Protein AF-A0A8H9L3K5-F1 (afdb_monomer_lite)

Structure (mmCIF, N/CA/C/O backbone):
data_AF-A0A8H9L3K5-F1
#
_entry.id   AF-A0A8H9L3K5-F1
#
loop_
_atom_site.group_PDB
_atom_site.id
_atom_site.type_symbol
_atom_site.label_atom_id
_atom_site.label_alt_id
_atom_site.label_comp_id
_atom_site.label_asym_id
_atom_site.label_entity_id
_atom_site.label_seq_id
_atom_site.pdbx_PDB_ins_code
_atom_site.Cartn_x
_atom_site.Cartn_y
_atom_site.Cartn_z
_atom_site.occupancy
_atom_site.B_iso_or_equiv
_atom_site.auth_seq_id
_atom_site.auth_comp_id
_atom_site.auth_asym_id
_atom_site.auth_atom_id
_atom_site.pdbx_PDB_model_num
ATOM 1 N N . MET A 1 1 ? -65.671 4.736 18.459 1.00 41.16 1 MET A N 1
ATOM 2 C CA . MET A 1 1 ? -65.445 3.735 17.392 1.00 41.16 1 MET A CA 1
ATOM 3 C C . MET A 1 1 ? -64.753 4.490 16.261 1.00 41.16 1 MET A C 1
ATOM 5 O O . MET A 1 1 ? -65.371 5.412 15.770 1.00 41.16 1 MET A O 1
ATOM 9 N N . GLY A 1 2 ? -63.508 4.326 15.833 1.00 47.81 2 GLY A N 1
ATOM 10 C CA . GLY A 1 2 ? -62.370 3.451 16.099 1.00 47.81 2 GLY A CA 1
ATOM 11 C C . GLY A 1 2 ? -61.335 3.731 14.983 1.00 47.81 2 GLY A C 1
ATOM 12 O O . GLY A 1 2 ? -61.718 4.261 13.939 1.00 47.81 2 GLY A O 1
ATOM 13 N N . ASN A 1 3 ? -60.084 3.302 15.192 1.00 45.16 3 ASN A N 1
ATOM 14 C CA . ASN A 1 3 ? -58.922 3.305 14.274 1.00 45.16 3 ASN A CA 1
ATOM 15 C C . ASN A 1 3 ? -58.081 4.596 14.267 1.00 45.16 3 ASN A C 1
ATOM 17 O O . ASN A 1 3 ? -58.608 5.685 14.115 1.00 45.16 3 ASN A O 1
ATOM 21 N N . GLY A 1 4 ? -56.757 4.559 14.390 1.00 40.88 4 GLY A N 1
ATOM 22 C CA . GLY A 1 4 ? -55.829 3.433 14.408 1.00 40.88 4 GLY A CA 1
ATOM 23 C C . GLY A 1 4 ? -54.418 3.986 14.213 1.00 40.88 4 GLY A C 1
ATOM 24 O O . GLY A 1 4 ? -54.157 4.727 13.272 1.00 40.88 4 GLY A O 1
ATOM 25 N N . ASP A 1 5 ? -53.555 3.664 15.165 1.00 55.91 5 ASP A N 1
ATOM 26 C CA . ASP A 1 5 ? -52.141 4.010 15.257 1.00 55.91 5 ASP A CA 1
ATOM 27 C C . ASP A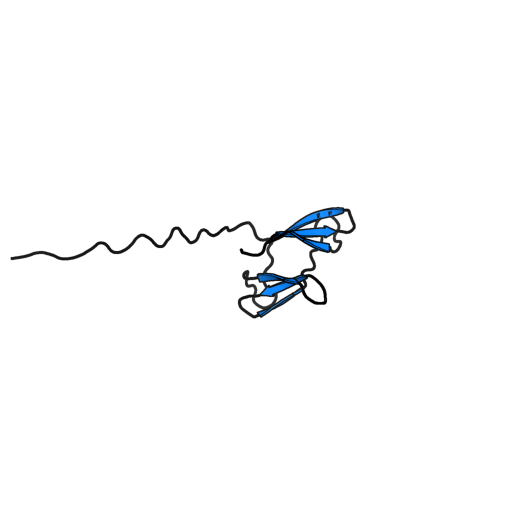 1 5 ? -51.295 3.559 14.046 1.00 55.91 5 ASP A C 1
ATOM 29 O O . ASP A 1 5 ? -51.675 2.659 13.295 1.00 55.91 5 ASP A O 1
ATOM 33 N N . ARG A 1 6 ? -50.039 4.039 14.041 1.00 56.56 6 ARG A N 1
ATOM 34 C CA . ARG A 1 6 ? -48.831 3.344 13.540 1.00 56.56 6 ARG A CA 1
ATOM 35 C C . ARG A 1 6 ? -48.454 3.477 12.051 1.00 56.56 6 ARG A C 1
ATOM 37 O O . ARG A 1 6 ? -48.941 2.743 11.203 1.00 56.56 6 ARG A O 1
ATOM 44 N N . GLN A 1 7 ? -47.386 4.253 11.803 1.00 54.59 7 GLN A N 1
ATOM 45 C CA . GLN A 1 7 ? -46.058 3.778 11.331 1.00 54.59 7 GLN A CA 1
ATOM 46 C C . GLN A 1 7 ? -45.329 4.814 10.456 1.00 54.59 7 GLN A C 1
ATOM 48 O O . GLN A 1 7 ? -45.770 5.135 9.357 1.00 54.59 7 GLN A O 1
ATOM 53 N N . ARG A 1 8 ? -44.134 5.246 10.887 1.00 45.56 8 ARG A N 1
ATOM 54 C CA . ARG A 1 8 ? -43.022 5.557 9.969 1.00 45.56 8 ARG A CA 1
ATOM 55 C C . ARG A 1 8 ? -41.684 5.413 10.690 1.00 45.56 8 ARG A C 1
ATOM 57 O O . ARG A 1 8 ? -41.057 6.385 11.094 1.00 45.56 8 ARG A O 1
ATOM 64 N N . ALA A 1 9 ? -41.289 4.161 10.881 1.00 55.56 9 ALA A N 1
ATOM 65 C CA . ALA A 1 9 ? -39.913 3.781 11.155 1.00 55.56 9 ALA A CA 1
ATOM 66 C C . ALA A 1 9 ? -39.258 3.331 9.840 1.00 55.56 9 ALA A C 1
ATOM 68 O O . ALA A 1 9 ? -39.940 2.786 8.976 1.00 55.56 9 ALA A O 1
ATOM 69 N N . SER A 1 10 ? -37.935 3.492 9.765 1.00 58.06 10 SER A N 1
ATOM 70 C CA . SER A 1 10 ? -37.031 2.943 8.744 1.00 58.06 10 SER A CA 1
ATOM 71 C C . SER A 1 10 ? -36.940 3.717 7.427 1.00 58.06 10 SER A C 1
ATOM 73 O O . SER A 1 10 ? -37.833 3.625 6.602 1.00 58.06 10 SER A O 1
ATOM 75 N N . VAL A 1 11 ? -35.847 4.475 7.245 1.00 55.47 11 VAL A N 1
ATOM 76 C CA . VAL A 1 11 ? -34.925 4.414 6.081 1.00 55.47 11 VAL A CA 1
ATOM 77 C C . VAL A 1 11 ? -33.920 5.578 6.143 1.00 55.47 11 VAL A C 1
ATOM 79 O O . VAL A 1 11 ? -34.051 6.565 5.425 1.00 55.47 11 VAL A O 1
ATOM 82 N N . ARG A 1 12 ? -32.902 5.514 7.015 1.00 55.16 12 ARG A N 1
ATOM 83 C CA . ARG A 1 12 ? -31.744 6.439 6.932 1.00 55.16 12 ARG A CA 1
ATOM 84 C C . ARG A 1 12 ? -30.369 5.808 7.177 1.00 55.16 12 ARG A C 1
ATOM 86 O O . ARG A 1 12 ? -29.392 6.537 7.204 1.00 55.16 12 ARG A O 1
ATOM 93 N N . THR A 1 13 ? -30.240 4.483 7.267 1.00 52.09 13 THR A N 1
ATOM 94 C CA . THR A 1 13 ? -28.958 3.854 7.657 1.00 52.09 13 THR A CA 1
ATOM 95 C C . THR A 1 13 ? -28.487 2.807 6.650 1.00 52.09 13 THR A C 1
ATOM 97 O O . THR A 1 13 ? -28.276 1.641 6.973 1.00 52.09 13 THR A O 1
ATOM 100 N N . SER A 1 14 ? -28.363 3.189 5.379 1.00 50.91 14 SER A N 1
ATOM 101 C CA . SER A 1 14 ? -27.772 2.302 4.357 1.00 50.91 14 SER A CA 1
ATOM 102 C C . SER A 1 14 ? -26.810 2.996 3.396 1.00 50.91 14 SER A C 1
ATOM 104 O O . SER A 1 14 ? -26.102 2.308 2.671 1.00 50.91 14 SER A O 1
ATOM 106 N N . GLN A 1 15 ? -26.720 4.330 3.417 1.00 53.84 15 GLN A N 1
ATOM 107 C CA . GLN A 1 15 ? -25.905 5.082 2.453 1.00 53.84 15 GLN A CA 1
ATOM 108 C C . GLN A 1 15 ? -24.477 5.391 2.943 1.00 53.84 15 GLN A C 1
ATOM 110 O O . GLN A 1 15 ? -23.618 5.716 2.136 1.00 53.84 15 GLN A O 1
ATOM 115 N N . GLU A 1 16 ? -24.166 5.199 4.228 1.00 53.22 16 GLU A N 1
ATOM 116 C CA . GLU A 1 16 ? -22.825 5.477 4.785 1.00 53.22 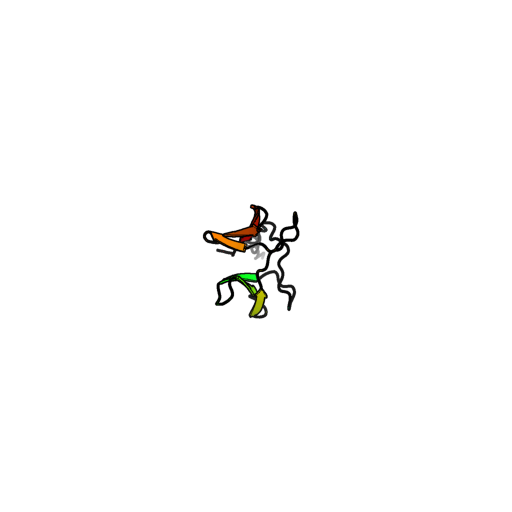16 GLU A CA 1
ATOM 117 C C . GLU A 1 16 ? -21.839 4.297 4.652 1.00 53.22 16 GLU A C 1
ATOM 119 O O . GLU A 1 16 ? -20.650 4.434 4.926 1.00 53.22 16 GLU A O 1
ATOM 124 N N . ARG A 1 17 ? -22.289 3.126 4.172 1.00 54.31 17 ARG A N 1
ATOM 125 C CA . ARG A 1 17 ? -21.434 1.937 3.959 1.00 54.31 17 ARG A CA 1
ATOM 126 C C . ARG A 1 17 ? -20.746 1.899 2.591 1.00 54.31 17 ARG A C 1
ATOM 128 O O . ARG A 1 17 ? -20.464 0.829 2.066 1.00 54.31 17 ARG A O 1
ATOM 135 N N . GLN A 1 18 ? -20.464 3.054 2.005 1.00 51.81 18 GLN A N 1
ATOM 136 C CA . GLN A 1 18 ? -19.614 3.157 0.817 1.00 51.81 18 GLN A CA 1
ATOM 137 C C . GLN A 1 18 ? -18.375 4.000 1.124 1.00 51.81 18 GLN A C 1
ATOM 139 O O . GLN A 1 18 ? -17.969 4.864 0.352 1.00 51.81 18 GLN A O 1
ATOM 144 N N . ALA A 1 19 ? -17.734 3.732 2.264 1.00 49.06 19 ALA A N 1
ATOM 145 C CA . ALA A 1 19 ? -16.372 4.178 2.509 1.00 49.06 19 ALA A CA 1
ATOM 146 C C . ALA A 1 19 ? -15.423 3.377 1.604 1.00 49.06 19 ALA A C 1
ATOM 148 O O . ALA A 1 19 ? -14.851 2.364 1.991 1.00 49.06 19 ALA A O 1
ATOM 149 N N . GLN A 1 20 ? -15.303 3.846 0.364 1.00 49.47 20 GLN A N 1
ATOM 150 C CA . GLN A 1 20 ? -14.059 3.821 -0.391 1.00 49.47 20 GLN A CA 1
ATOM 151 C C . GLN A 1 20 ? -13.384 2.442 -0.451 1.00 49.47 20 GLN A C 1
ATOM 153 O O . GLN A 1 20 ? -12.267 2.245 0.029 1.00 49.47 20 GLN A O 1
ATOM 158 N N . ALA A 1 21 ? -14.034 1.499 -1.136 1.00 44.62 21 ALA A N 1
ATOM 159 C CA . ALA A 1 21 ? -13.372 0.323 -1.693 1.00 44.62 21 ALA A CA 1
ATOM 160 C C . ALA A 1 21 ? -12.454 0.763 -2.847 1.00 44.62 21 ALA A C 1
ATOM 162 O O . ALA A 1 21 ? -12.657 0.430 -4.011 1.00 44.62 21 ALA A O 1
ATOM 163 N N . ARG A 1 22 ? -11.442 1.579 -2.533 1.00 48.16 22 ARG A N 1
ATOM 164 C CA . ARG A 1 22 ? -10.287 1.701 -3.410 1.00 48.16 22 ARG A CA 1
ATOM 165 C C . ARG A 1 22 ? -9.709 0.290 -3.481 1.00 48.16 22 ARG A C 1
ATOM 167 O O . ARG A 1 22 ? -9.582 -0.299 -2.405 1.00 48.16 22 ARG A O 1
ATOM 174 N N . PRO A 1 23 ? -9.441 -0.272 -4.672 1.00 40.03 23 PRO A N 1
ATOM 175 C CA . PRO A 1 23 ? -8.906 -1.619 -4.797 1.00 40.03 23 PRO A CA 1
ATOM 176 C C . PRO A 1 23 ? -7.622 -1.662 -3.982 1.00 40.03 23 PRO A C 1
ATOM 178 O O . PRO A 1 23 ? -6.587 -1.119 -4.372 1.00 40.03 23 PRO A O 1
ATOM 181 N N . ARG A 1 24 ? -7.735 -2.193 -2.765 1.00 52.53 24 ARG A N 1
ATOM 182 C CA . ARG A 1 24 ? -6.586 -2.413 -1.919 1.00 52.53 24 ARG A CA 1
ATOM 183 C C . ARG A 1 24 ? -5.849 -3.535 -2.632 1.00 52.53 24 ARG A C 1
ATOM 185 O O . ARG A 1 24 ? -6.492 -4.535 -2.952 1.00 52.53 24 ARG A O 1
ATOM 192 N N . PRO A 1 25 ? -4.549 -3.383 -2.927 1.00 53.53 25 PRO A N 1
ATOM 193 C CA . PRO A 1 25 ? -3.767 -4.559 -3.266 1.00 53.53 25 PRO A CA 1
ATOM 194 C C . PRO A 1 25 ? -4.046 -5.585 -2.168 1.00 53.53 25 PRO A C 1
ATOM 196 O O . PRO A 1 25 ? -4.178 -5.178 -1.012 1.00 53.53 25 PRO A O 1
ATOM 199 N N . ASP A 1 26 ? -4.237 -6.843 -2.564 1.00 60.84 26 ASP A N 1
ATOM 200 C CA . ASP A 1 26 ? -4.745 -7.979 -1.776 1.00 60.84 26 ASP A CA 1
ATOM 201 C C . ASP A 1 26 ? -3.818 -8.316 -0.585 1.00 60.84 26 ASP A C 1
ATOM 203 O O . ASP A 1 26 ? -3.164 -9.351 -0.489 1.00 60.84 26 ASP A O 1
ATOM 207 N N . VAL A 1 27 ? -3.643 -7.346 0.302 1.00 71.44 27 VAL A N 1
ATOM 208 C CA . VAL A 1 27 ? -2.716 -7.345 1.417 1.00 71.44 27 VAL A CA 1
ATOM 209 C C . VAL A 1 27 ? -3.579 -7.587 2.638 1.00 71.44 27 VAL A C 1
ATOM 211 O O . VAL A 1 27 ? -4.071 -6.668 3.291 1.00 71.44 27 VAL A O 1
ATOM 214 N N . ALA A 1 28 ? -3.799 -8.868 2.899 1.00 80.69 28 ALA A N 1
ATOM 215 C CA . ALA A 1 28 ? -4.465 -9.357 4.089 1.00 80.69 28 ALA A CA 1
ATOM 216 C C . ALA A 1 28 ? -3.441 -9.724 5.171 1.00 80.69 28 ALA A C 1
ATOM 218 O O . ALA A 1 28 ? -2.262 -9.987 4.910 1.00 80.69 28 ALA A O 1
ATOM 219 N N . CYS A 1 29 ? -3.890 -9.765 6.422 1.00 84.12 29 CYS A N 1
ATOM 220 C CA . CYS A 1 29 ? -3.079 -10.273 7.514 1.00 84.12 29 CYS A CA 1
ATOM 221 C C . CYS A 1 29 ? -2.749 -11.751 7.279 1.00 84.12 29 CYS A C 1
ATOM 223 O O . CYS A 1 29 ? -3.645 -12.583 7.194 1.00 84.12 29 CYS A O 1
ATOM 225 N N . ARG A 1 30 ? -1.465 -12.116 7.301 1.00 82.12 30 ARG A N 1
ATOM 226 C CA . ARG A 1 30 ? -1.051 -13.520 7.142 1.00 82.12 30 ARG A CA 1
ATOM 227 C C . ARG A 1 30 ? -1.533 -14.461 8.256 1.00 82.12 30 ARG A C 1
ATOM 229 O O . ARG A 1 30 ? -1.468 -15.669 8.091 1.00 82.12 30 ARG A O 1
ATOM 236 N N . ALA A 1 31 ? -1.909 -13.915 9.415 1.00 85.00 31 ALA A N 1
ATOM 237 C CA . ALA A 1 31 ? -2.282 -14.700 10.591 1.00 85.00 31 ALA A CA 1
ATOM 238 C C . ALA A 1 31 ? -3.783 -15.011 10.647 1.00 85.00 31 ALA A C 1
ATOM 240 O O . ALA A 1 31 ? -4.161 -16.088 11.087 1.00 85.00 31 ALA A O 1
ATOM 241 N N . CYS A 1 32 ? -4.632 -14.072 10.220 1.00 87.88 32 CYS A N 1
ATOM 242 C CA . CYS A 1 32 ? -6.091 -14.197 10.324 1.00 87.88 32 CYS A CA 1
ATOM 243 C C . CYS A 1 32 ? -6.845 -13.851 9.031 1.00 87.88 32 CYS A C 1
ATOM 245 O O . CYS A 1 32 ? -8.067 -13.766 9.056 1.00 87.88 32 CYS A O 1
ATOM 247 N N . ALA A 1 33 ? -6.136 -13.592 7.929 1.00 84.88 33 ALA A N 1
ATOM 248 C CA . ALA A 1 33 ? -6.684 -13.159 6.640 1.00 84.88 33 ALA A CA 1
ATOM 249 C C . ALA A 1 33 ? -7.522 -11.863 6.677 1.00 84.88 33 ALA A C 1
ATOM 251 O O . ALA A 1 33 ? -8.190 -11.533 5.702 1.00 84.88 33 ALA A O 1
ATOM 252 N N . SER A 1 34 ? -7.469 -11.087 7.765 1.00 85.44 34 SER A N 1
ATOM 253 C CA . SER A 1 34 ? -8.203 -9.823 7.839 1.00 85.44 34 SER A CA 1
ATOM 254 C C . SER A 1 34 ? -7.623 -8.751 6.912 1.00 85.44 34 SER A C 1
ATOM 256 O O . SER A 1 34 ? -6.405 -8.579 6.826 1.00 85.44 34 SER A O 1
ATOM 258 N N . ALA A 1 35 ? -8.510 -7.972 6.291 1.00 83.50 35 ALA A N 1
ATOM 259 C CA . ALA A 1 35 ? -8.180 -6.791 5.499 1.00 83.50 35 ALA A CA 1
ATOM 260 C C . ALA A 1 35 ? -7.985 -5.511 6.341 1.00 83.50 35 ALA A C 1
ATOM 262 O O . ALA A 1 35 ? -7.569 -4.481 5.795 1.00 83.50 35 ALA A O 1
ATOM 263 N N . ASN A 1 36 ? -8.259 -5.535 7.656 1.00 87.38 36 ASN A N 1
ATOM 264 C CA . ASN A 1 36 ? -7.949 -4.407 8.543 1.00 87.38 36 ASN A CA 1
ATOM 265 C C . ASN A 1 36 ? -6.465 -4.429 8.896 1.00 87.38 36 ASN A C 1
ATOM 267 O O . ASN A 1 36 ? -6.059 -4.785 10.004 1.00 87.38 36 ASN A O 1
ATOM 271 N N . VAL A 1 37 ? -5.638 -4.062 7.930 1.00 87.56 37 VAL A N 1
ATOM 272 C CA . V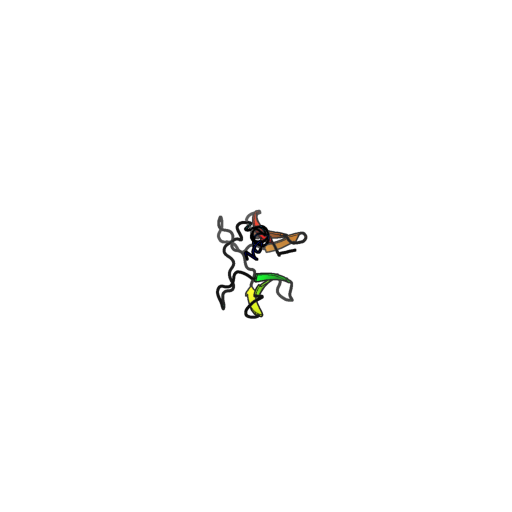AL A 1 37 ? -4.210 -3.859 8.138 1.00 87.56 37 VAL A CA 1
ATOM 273 C C . VAL A 1 37 ? -3.849 -2.398 7.905 1.00 87.56 37 VAL A C 1
ATOM 275 O O . VAL A 1 37 ? -4.472 -1.704 7.104 1.00 87.56 37 VAL A O 1
ATOM 278 N N . THR A 1 38 ? -2.848 -1.907 8.622 1.00 88.81 38 THR A N 1
ATOM 279 C CA . THR A 1 38 ? -2.284 -0.568 8.427 1.00 88.81 38 THR A CA 1
ATOM 280 C C . THR A 1 38 ? -0.774 -0.662 8.321 1.00 88.81 38 THR A C 1
ATOM 282 O O . THR A 1 38 ? -0.133 -1.422 9.045 1.00 88.81 38 THR A O 1
ATOM 285 N N . VAL A 1 39 ? -0.178 0.100 7.407 1.00 88.94 39 VAL A N 1
ATOM 286 C CA . VAL A 1 39 ? 1.278 0.193 7.312 1.00 88.94 39 VAL A CA 1
ATOM 287 C C . VAL A 1 39 ? 1.781 1.137 8.398 1.00 88.94 39 VAL A C 1
ATOM 289 O O . VAL A 1 39 ? 1.431 2.316 8.437 1.00 88.94 39 VAL A O 1
ATOM 292 N N . GLN A 1 40 ? 2.630 0.621 9.274 1.00 89.19 40 GLN A N 1
ATOM 293 C CA . GLN A 1 40 ? 3.306 1.350 10.337 1.00 89.19 40 GLN A CA 1
ATOM 294 C C . GLN A 1 40 ? 4.822 1.291 10.144 1.00 89.19 40 GLN A C 1
ATOM 296 O O . GLN A 1 40 ? 5.339 0.422 9.446 1.00 89.19 40 GLN A O 1
ATOM 301 N N . PHE A 1 41 ? 5.544 2.236 10.742 1.00 87.50 41 PHE A N 1
ATOM 302 C CA . PHE A 1 41 ? 7.005 2.278 10.721 1.00 87.50 41 PHE A CA 1
ATOM 303 C C . PHE A 1 41 ? 7.560 1.796 12.064 1.00 87.50 41 PHE A C 1
ATOM 305 O O . PHE A 1 41 ? 7.046 2.166 13.118 1.00 87.50 41 PHE A O 1
ATOM 312 N N . GLY A 1 42 ? 8.599 0.965 12.031 1.00 85.62 42 GLY A N 1
ATOM 313 C CA . GLY A 1 42 ? 9.310 0.497 13.219 1.00 85.62 42 GLY A CA 1
ATOM 314 C C . GLY A 1 42 ? 10.814 0.393 12.976 1.00 85.62 42 GLY A C 1
ATOM 315 O O . GLY A 1 42 ? 11.320 0.784 11.927 1.00 85.62 42 GLY A O 1
ATOM 316 N N . LYS A 1 43 ? 11.535 -0.191 13.940 1.00 84.12 43 LYS A N 1
ATOM 317 C CA . LYS A 1 43 ? 13.008 -0.305 13.937 1.00 84.12 43 LYS A CA 1
ATOM 318 C C . LYS A 1 43 ? 13.597 -0.905 12.648 1.00 84.12 43 LYS A C 1
ATOM 320 O O . LYS A 1 43 ? 14.701 -0.543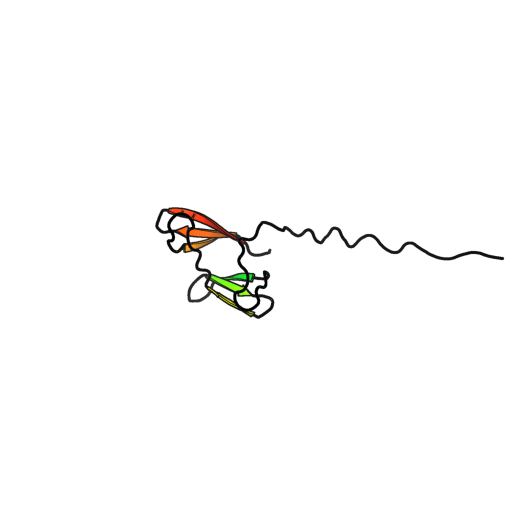 12.261 1.00 84.12 43 LYS A O 1
ATOM 325 N N . TYR A 1 44 ? 12.871 -1.812 11.994 1.00 80.94 44 TYR A N 1
ATOM 326 C CA . TYR A 1 44 ? 13.329 -2.548 10.806 1.00 80.94 44 TYR A CA 1
ATOM 327 C C . TYR A 1 44 ? 12.690 -2.063 9.494 1.00 80.94 44 TYR A C 1
ATOM 329 O O . TYR A 1 44 ? 12.793 -2.739 8.472 1.00 80.94 44 TYR A O 1
ATOM 337 N N . GLY A 1 45 ? 12.017 -0.910 9.518 1.00 85.38 45 GLY A N 1
ATOM 338 C CA . GLY A 1 45 ? 11.286 -0.359 8.380 1.00 85.38 45 GLY A CA 1
ATOM 339 C C . GLY A 1 45 ? 9.772 -0.502 8.517 1.00 85.38 45 GLY A C 1
ATOM 340 O O . GLY A 1 45 ? 9.231 -0.595 9.622 1.00 85.38 45 GLY A O 1
ATOM 341 N N . TYR A 1 46 ? 9.082 -0.468 7.379 1.00 89.81 46 TYR A N 1
ATOM 342 C CA . TYR A 1 46 ? 7.626 -0.528 7.333 1.00 89.81 46 TYR A CA 1
ATOM 343 C C . TYR A 1 46 ? 7.105 -1.955 7.561 1.00 89.81 46 TYR A C 1
ATOM 345 O O . TYR A 1 46 ? 7.689 -2.942 7.106 1.00 89.81 46 TYR A O 1
ATOM 353 N N . TYR A 1 47 ? 5.981 -2.068 8.258 1.00 90.00 47 TYR A N 1
ATOM 354 C CA . TYR A 1 47 ? 5.285 -3.324 8.514 1.00 90.00 47 TYR A CA 1
ATOM 355 C C . TYR A 1 47 ? 3.774 -3.108 8.524 1.00 90.00 47 TYR A C 1
ATOM 357 O O . TYR A 1 47 ? 3.289 -2.030 8.843 1.00 90.00 47 TYR A O 1
ATOM 365 N N . LEU A 1 48 ? 3.025 -4.144 8.180 1.00 88.62 48 LEU A N 1
ATOM 366 C CA . LEU A 1 48 ? 1.574 -4.185 8.253 1.00 88.62 48 LEU A CA 1
ATOM 367 C C . LEU A 1 48 ? 1.165 -4.643 9.653 1.00 88.62 48 LEU A C 1
ATOM 369 O O . LEU A 1 48 ? 1.496 -5.757 10.066 1.00 88.62 48 LEU A O 1
ATOM 373 N N . LYS A 1 49 ? 0.447 -3.793 10.378 1.00 90.62 49 LYS A N 1
ATOM 374 C CA . LYS A 1 49 ? -0.196 -4.109 11.652 1.00 90.62 49 LYS A CA 1
ATOM 375 C C . LYS A 1 49 ? -1.641 -4.506 11.388 1.00 90.62 49 LYS A C 1
ATOM 377 O O . LYS A 1 49 ? -2.381 -3.723 10.805 1.00 90.62 49 LYS A O 1
ATOM 382 N N . CYS A 1 50 ? -2.050 -5.688 11.829 1.00 91.50 50 CYS A N 1
ATOM 383 C CA . CYS A 1 50 ? -3.453 -6.084 11.800 1.00 91.50 50 CYS A CA 1
ATOM 384 C C . CYS A 1 50 ? -4.208 -5.478 12.986 1.00 91.50 50 CYS A C 1
ATOM 386 O O . CYS A 1 50 ? -3.754 -5.591 14.127 1.00 91.50 50 CYS A O 1
ATOM 388 N N . GLY A 1 51 ? -5.350 -4.855 12.703 1.00 88.56 51 GLY A N 1
ATOM 389 C CA . GLY A 1 51 ? -6.266 -4.301 13.695 1.00 88.56 51 GLY A CA 1
ATOM 390 C C . GLY A 1 51 ? -7.081 -5.362 14.436 1.00 88.56 51 GLY A C 1
ATOM 391 O O . GLY A 1 51 ? -7.388 -5.149 15.600 1.00 88.56 51 GLY A O 1
ATOM 392 N N . ASP A 1 52 ? -7.376 -6.512 13.816 1.00 89.69 52 ASP A N 1
ATOM 393 C CA . ASP A 1 52 ? -8.211 -7.552 14.445 1.00 89.69 52 ASP A CA 1
ATOM 394 C C . ASP A 1 52 ? -7.425 -8.469 15.383 1.00 89.69 52 ASP A C 1
ATOM 396 O O . ASP A 1 52 ? -7.834 -8.704 16.513 1.00 89.69 52 ASP A O 1
ATOM 400 N N . CYS A 1 53 ? -6.288 -9.008 14.929 1.00 90.50 53 CYS A N 1
ATOM 401 C CA . CYS A 1 53 ? -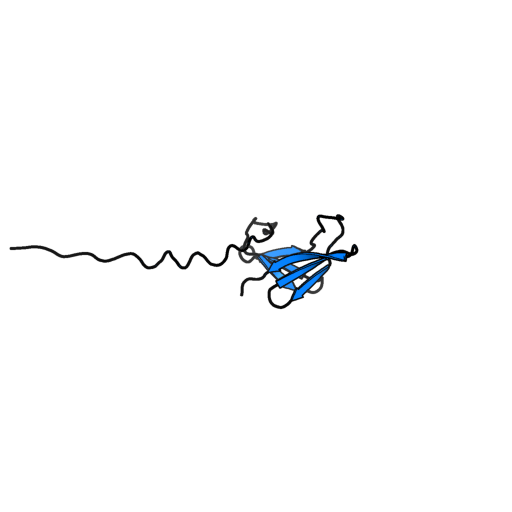5.509 -9.971 15.718 1.00 90.50 53 CYS A CA 1
ATOM 402 C C . CYS A 1 53 ? -4.250 -9.368 16.354 1.00 90.50 53 CYS A C 1
ATOM 404 O O . CYS A 1 53 ? -3.524 -10.056 17.067 1.00 90.50 53 CYS A O 1
ATOM 406 N N . GLY A 1 54 ? -3.920 -8.110 16.041 1.00 88.31 54 GLY A N 1
ATOM 407 C CA . GLY A 1 54 ? -2.675 -7.484 16.486 1.00 88.31 54 GLY A CA 1
ATOM 408 C C . GLY A 1 54 ? -1.410 -8.056 15.831 1.00 88.31 54 GLY A C 1
ATOM 409 O O . GLY A 1 54 ? -0.305 -7.681 16.225 1.00 88.31 54 GLY A O 1
ATOM 410 N N . GLY A 1 55 ? -1.526 -8.938 14.837 1.00 88.88 55 GLY A N 1
ATOM 411 C CA . GLY A 1 55 ? -0.387 -9.526 14.134 1.00 88.88 55 GLY A CA 1
ATOM 412 C C . GLY A 1 55 ? 0.422 -8.499 13.335 1.00 88.88 55 GLY A C 1
ATOM 413 O O . GLY A 1 55 ? -0.124 -7.524 12.820 1.00 88.88 55 GLY A O 1
ATOM 414 N N . ASN A 1 56 ? 1.728 -8.741 13.197 1.00 89.06 56 ASN A N 1
ATOM 415 C CA . ASN A 1 56 ? 2.634 -7.912 12.400 1.00 89.06 56 ASN A CA 1
ATOM 416 C C . ASN A 1 56 ? 3.121 -8.705 11.178 1.00 89.06 56 ASN A C 1
ATOM 418 O O . ASN A 1 56 ? 3.600 -9.830 11.322 1.00 89.06 56 ASN A O 1
ATOM 422 N N . THR A 1 57 ? 3.038 -8.117 9.986 1.00 84.19 57 THR A N 1
ATOM 423 C CA . THR A 1 57 ? 3.566 -8.698 8.741 1.00 84.19 57 THR A CA 1
ATOM 424 C C . THR A 1 57 ? 4.592 -7.743 8.129 1.00 84.19 57 THR A C 1
ATOM 426 O O . THR A 1 57 ? 4.302 -6.557 8.012 1.00 84.19 57 THR A O 1
ATOM 429 N N . PRO A 1 58 ? 5.794 -8.196 7.737 1.00 84.25 58 PRO A N 1
ATOM 430 C CA . PRO A 1 58 ? 6.779 -7.319 7.105 1.00 84.25 58 PRO A CA 1
ATOM 431 C C . PRO A 1 58 ? 6.234 -6.702 5.808 1.00 84.25 58 PRO A C 1
ATOM 433 O O . PRO A 1 58 ? 5.744 -7.432 4.947 1.00 84.25 58 PRO A O 1
ATOM 436 N N . ALA A 1 59 ? 6.355 -5.383 5.633 1.00 85.81 59 ALA A N 1
ATOM 437 C CA . ALA A 1 59 ? 5.962 -4.716 4.392 1.00 85.81 59 ALA A CA 1
ATOM 438 C C . ALA A 1 59 ? 7.108 -4.815 3.375 1.00 85.81 59 ALA A C 1
ATOM 440 O O . ALA A 1 59 ? 7.880 -3.875 3.183 1.00 85.81 59 ALA A O 1
ATOM 441 N N . LYS A 1 60 ? 7.258 -5.999 2.774 1.00 85.62 60 LYS A N 1
ATOM 442 C CA . LYS A 1 60 ? 8.275 -6.296 1.756 1.00 85.62 60 LYS A CA 1
ATOM 443 C C . LYS A 1 60 ? 7.607 -6.467 0.389 1.00 85.62 60 LYS A C 1
ATOM 445 O O . LYS A 1 60 ? 7.364 -7.602 -0.019 1.00 85.62 60 LYS A O 1
ATOM 450 N N . PRO A 1 61 ? 7.255 -5.371 -0.302 1.00 87.19 61 PRO A N 1
ATOM 451 C CA . PRO A 1 61 ? 6.692 -5.470 -1.638 1.00 87.19 61 PRO A CA 1
ATOM 452 C C . PRO A 1 61 ? 7.723 -6.057 -2.599 1.00 87.19 61 PRO A C 1
ATOM 454 O O . PRO A 1 61 ? 8.912 -5.757 -2.504 1.00 87.19 61 PRO A O 1
ATOM 457 N N . VAL A 1 62 ? 7.265 -6.870 -3.541 1.00 89.06 62 VAL A N 1
ATOM 458 C CA . VAL A 1 62 ? 8.092 -7.418 -4.618 1.00 89.06 62 VAL A CA 1
ATOM 459 C C . VAL A 1 62 ? 7.581 -6.849 -5.931 1.00 89.06 62 VAL A C 1
ATOM 461 O O . VAL A 1 62 ? 6.372 -6.771 -6.149 1.00 89.06 62 VAL A O 1
ATOM 464 N N . CYS A 1 63 ? 8.492 -6.397 -6.787 1.00 89.50 63 CYS A N 1
ATOM 465 C CA . CYS A 1 63 ? 8.124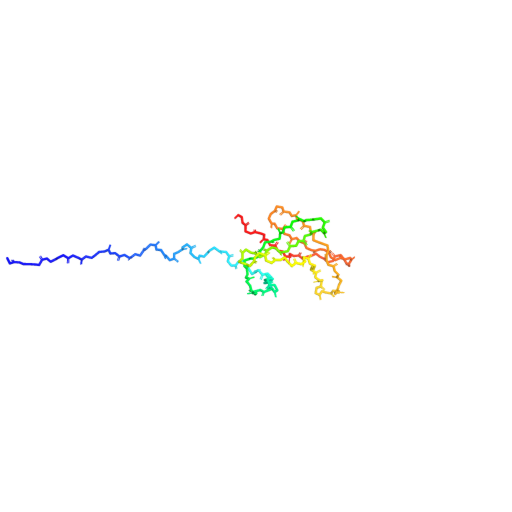 -5.854 -8.085 1.00 89.50 63 CYS A CA 1
ATOM 466 C C . CYS A 1 63 ? 7.603 -6.970 -8.991 1.00 89.50 63 CYS A C 1
ATOM 468 O O . CYS A 1 63 ? 8.328 -7.925 -9.260 1.00 89.50 63 CYS A O 1
ATOM 470 N N . ALA A 1 64 ? 6.392 -6.820 -9.525 1.00 87.25 64 ALA A N 1
ATOM 471 C CA . ALA A 1 64 ? 5.827 -7.788 -10.465 1.00 87.25 64 ALA A CA 1
ATOM 472 C C . ALA A 1 64 ? 6.596 -7.855 -11.801 1.00 87.25 64 ALA A C 1
ATOM 474 O O . ALA A 1 64 ? 6.576 -8.884 -12.462 1.00 87.25 64 ALA A O 1
ATOM 475 N N . ALA A 1 65 ? 7.293 -6.778 -12.186 1.00 89.38 65 ALA A N 1
ATOM 476 C CA . ALA A 1 65 ? 8.008 -6.704 -13.462 1.00 89.38 65 ALA A CA 1
ATOM 477 C C . ALA A 1 65 ? 9.411 -7.332 -13.424 1.00 89.38 65 ALA A C 1
ATOM 479 O O . ALA A 1 65 ? 9.852 -7.899 -14.416 1.00 89.38 65 ALA A O 1
ATOM 480 N N . CYS A 1 66 ? 10.133 -7.223 -12.303 1.00 91.44 66 CYS A N 1
ATOM 481 C CA . CYS A 1 66 ? 11.523 -7.694 -12.207 1.00 91.44 66 CYS A CA 1
ATOM 482 C C . CYS A 1 66 ? 11.798 -8.645 -11.033 1.00 91.44 66 CYS A C 1
ATOM 484 O O . CYS A 1 66 ? 12.937 -9.064 -10.840 1.00 91.44 66 CYS A O 1
ATOM 486 N N . GLY A 1 67 ? 10.796 -8.953 -10.205 1.00 89.81 67 GLY A N 1
ATOM 487 C CA . GLY A 1 67 ? 10.935 -9.839 -9.044 1.00 89.81 67 GLY A CA 1
ATOM 488 C C . GLY A 1 67 ? 11.816 -9.291 -7.914 1.00 89.81 67 GLY A C 1
ATOM 489 O O . GLY A 1 67 ? 12.040 -9.980 -6.923 1.00 89.81 67 GLY A O 1
ATOM 490 N N . GLN A 1 68 ? 12.329 -8.063 -8.033 1.00 92.06 68 GLN A N 1
ATOM 491 C CA . GLN A 1 68 ? 13.196 -7.461 -7.023 1.00 92.06 68 GLN A CA 1
ATOM 492 C C . GLN A 1 68 ? 12.395 -6.887 -5.848 1.00 92.06 68 GLN A C 1
ATOM 494 O O . GLN A 1 68 ? 11.272 -6.402 -6.044 1.00 92.06 68 GLN A O 1
ATOM 499 N N . PRO A 1 69 ? 12.969 -6.874 -4.629 1.00 89.75 69 PRO A N 1
ATOM 500 C CA . PRO A 1 69 ? 12.341 -6.226 -3.488 1.00 89.75 69 PRO A CA 1
ATOM 501 C C . PRO A 1 69 ? 12.190 -4.719 -3.736 1.00 89.75 69 PRO A C 1
ATOM 503 O O . PRO A 1 69 ? 13.108 -4.036 -4.196 1.00 89.75 69 PRO A O 1
ATOM 506 N N . GLY A 1 70 ? 11.007 -4.200 -3.426 1.00 90.88 70 GLY A N 1
ATOM 507 C CA . GLY A 1 70 ? 10.687 -2.782 -3.463 1.00 90.88 70 GLY A CA 1
ATOM 508 C C . GLY A 1 70 ? 11.025 -2.098 -2.141 1.00 90.88 70 GLY A C 1
ATOM 509 O O . GLY A 1 70 ? 10.717 -2.598 -1.058 1.00 90.88 70 GLY A O 1
ATOM 510 N N . LYS A 1 71 ? 11.626 -0.914 -2.226 1.00 90.75 71 LYS A N 1
ATOM 511 C CA . LYS A 1 71 ? 11.791 0.005 -1.103 1.00 90.75 71 LYS A CA 1
ATOM 512 C C . LYS A 1 71 ? 10.504 0.805 -0.929 1.00 90.75 71 LYS A C 1
ATOM 514 O O . LYS A 1 71 ? 10.092 1.506 -1.848 1.00 90.75 71 LYS A O 1
ATOM 519 N N . VAL A 1 72 ? 9.886 0.697 0.245 1.00 90.06 72 VAL A N 1
ATOM 520 C CA . VAL A 1 72 ? 8.662 1.437 0.576 1.00 90.06 72 VAL A CA 1
ATOM 521 C C . VAL A 1 72 ? 9.003 2.875 0.969 1.00 90.06 72 VAL A C 1
ATOM 523 O O . VAL A 1 72 ? 9.858 3.106 1.827 1.00 90.06 72 VAL A O 1
ATOM 526 N N . SER A 1 73 ? 8.290 3.825 0.377 1.00 89.94 73 SER A N 1
ATOM 527 C CA . SER A 1 73 ? 8.335 5.255 0.670 1.00 89.94 73 SER A CA 1
ATOM 528 C C . SER A 1 73 ? 6.951 5.723 1.108 1.00 89.94 73 SER A C 1
ATOM 530 O O . SER A 1 73 ? 5.942 5.304 0.544 1.00 89.94 73 SER A O 1
ATOM 532 N N . LYS A 1 74 ? 6.893 6.592 2.119 1.00 89.44 74 LYS A N 1
ATOM 533 C CA . LYS A 1 74 ? 5.644 7.146 2.657 1.00 89.44 74 LYS A CA 1
ATOM 534 C C . LYS A 1 74 ? 5.451 8.581 2.174 1.00 89.44 74 LYS A C 1
ATOM 536 O O . LYS A 1 74 ? 6.361 9.397 2.304 1.00 89.44 74 LYS A O 1
ATOM 541 N N . ARG A 1 75 ? 4.246 8.904 1.709 1.00 89.75 75 ARG A N 1
ATOM 542 C CA . ARG A 1 75 ? 3.787 10.256 1.381 1.00 89.75 75 ARG A CA 1
ATOM 543 C C . ARG A 1 75 ? 2.410 10.485 2.009 1.00 89.75 75 ARG A C 1
ATOM 545 O O . ARG A 1 75 ? 1.385 10.107 1.456 1.00 89.75 75 ARG A O 1
ATOM 552 N N . GLY A 1 76 ? 2.387 11.074 3.205 1.00 88.69 76 GLY A N 1
ATOM 553 C CA . GLY A 1 76 ? 1.146 11.224 3.972 1.00 88.69 76 GLY A CA 1
ATOM 554 C C . GLY A 1 76 ? 0.564 9.863 4.364 1.00 88.69 76 GLY A C 1
ATOM 555 O O . GLY A 1 76 ? 1.204 9.116 5.107 1.00 88.69 76 GLY A O 1
ATOM 556 N N . LEU A 1 77 ? -0.632 9.546 3.866 1.00 87.50 77 LEU A N 1
ATOM 557 C CA . LEU A 1 77 ? -1.281 8.242 4.054 1.00 87.50 77 LEU A CA 1
ATOM 558 C C . LEU A 1 77 ? -0.891 7.223 2.976 1.00 87.50 77 LEU A C 1
ATOM 560 O O . LEU A 1 77 ? -1.098 6.025 3.170 1.00 87.50 77 LEU A O 1
ATOM 564 N N . GLU A 1 78 ? -0.340 7.681 1.854 1.00 89.94 78 GLU A N 1
ATOM 565 C CA . GLU A 1 78 ? -0.005 6.854 0.701 1.00 89.94 78 GLU A CA 1
ATOM 566 C C . GLU A 1 78 ? 1.399 6.267 0.839 1.00 89.94 78 GLU A C 1
ATOM 568 O O . GLU A 1 78 ? 2.341 6.923 1.289 1.00 89.94 78 GLU A O 1
ATOM 573 N N . PHE A 1 79 ? 1.548 5.018 0.423 1.00 90.50 79 PHE A N 1
ATOM 574 C CA . PHE A 1 79 ? 2.808 4.297 0.414 1.00 90.50 79 PHE A CA 1
ATOM 575 C C . PHE A 1 79 ? 3.075 3.804 -1.001 1.00 90.50 79 PHE A C 1
ATOM 577 O O . PHE A 1 79 ? 2.259 3.090 -1.589 1.00 90.50 79 PHE A O 1
ATOM 584 N N . THR A 1 80 ? 4.234 4.162 -1.535 1.00 91.69 80 THR A N 1
ATOM 585 C CA . THR A 1 80 ? 4.725 3.688 -2.830 1.00 91.69 80 THR A CA 1
ATOM 586 C C . THR A 1 80 ? 5.899 2.751 -2.617 1.00 91.69 80 THR A C 1
ATOM 588 O O . THR A 1 80 ? 6.603 2.836 -1.612 1.00 91.69 80 THR A O 1
ATOM 591 N N . ALA A 1 81 ? 6.104 1.828 -3.546 1.00 91.75 81 ALA A N 1
ATOM 592 C CA . ALA A 1 81 ? 7.259 0.951 -3.561 1.00 91.75 81 ALA A CA 1
ATOM 593 C C . ALA A 1 81 ? 8.062 1.196 -4.832 1.00 91.75 81 ALA A C 1
ATOM 595 O O . ALA A 1 81 ? 7.488 1.288 -5.915 1.00 91.75 81 ALA A O 1
ATOM 596 N N . THR A 1 82 ? 9.382 1.282 -4.691 1.00 93.06 82 THR A N 1
ATOM 597 C CA . THR A 1 82 ? 10.308 1.435 -5.815 1.00 93.06 82 THR A CA 1
ATOM 598 C C . THR A 1 82 ? 11.351 0.330 -5.766 1.00 93.06 82 THR A C 1
ATOM 600 O O . THR A 1 82 ? 12.027 0.161 -4.751 1.00 93.06 82 THR A O 1
ATOM 603 N N . CYS A 1 83 ? 11.488 -0.451 -6.834 1.00 93.81 83 CYS A N 1
ATOM 604 C CA . CYS A 1 83 ? 12.517 -1.491 -6.917 1.00 93.81 83 CYS A CA 1
ATOM 605 C C . CYS A 1 83 ? 13.859 -0.929 -7.402 1.00 93.81 83 CYS A C 1
ATOM 607 O O . CYS A 1 83 ? 13.903 0.132 -8.023 1.00 93.81 83 CYS A O 1
ATOM 609 N N . ALA A 1 84 ? 14.940 -1.692 -7.216 1.00 91.31 84 ALA A N 1
ATOM 610 C CA . ALA A 1 84 ? 16.272 -1.338 -7.720 1.00 91.31 84 ALA A CA 1
ATOM 611 C C . ALA A 1 84 ? 16.330 -1.150 -9.251 1.00 91.31 84 ALA A C 1
ATOM 613 O O . ALA A 1 84 ? 17.146 -0.380 -9.739 1.00 91.31 84 ALA A O 1
ATOM 614 N N . GLY A 1 85 ? 15.431 -1.799 -10.003 1.00 89.50 85 GLY A N 1
ATOM 615 C CA . GLY A 1 85 ? 15.300 -1.624 -11.455 1.00 89.50 85 GLY A CA 1
ATOM 616 C C . GLY A 1 85 ? 14.593 -0.334 -11.895 1.00 89.50 85 GLY A C 1
ATOM 617 O O . GLY A 1 85 ? 14.352 -0.163 -13.081 1.00 89.50 85 GLY A O 1
ATOM 618 N N . GLY A 1 86 ? 14.210 0.551 -10.967 1.00 91.06 86 GLY A N 1
ATOM 619 C CA . GLY A 1 86 ? 13.589 1.848 -11.272 1.00 91.06 86 GLY A CA 1
ATOM 620 C C . GLY A 1 86 ? 12.058 1.849 -11.376 1.00 91.06 86 GLY A C 1
ATOM 621 O O . GLY A 1 86 ? 11.453 2.919 -11.389 1.00 91.06 86 GLY A O 1
ATOM 622 N N . HIS A 1 87 ? 11.395 0.689 -11.380 1.00 92.25 87 HIS A N 1
ATOM 623 C CA . HIS A 1 87 ? 9.930 0.639 -11.369 1.00 92.25 87 HIS A CA 1
ATOM 624 C C . HIS A 1 87 ? 9.366 1.136 -10.039 1.00 92.25 87 HIS A C 1
ATOM 626 O O . HIS A 1 87 ? 9.812 0.706 -8.973 1.00 92.25 87 HIS A O 1
ATOM 632 N N . THR A 1 88 ? 8.344 1.987 -10.115 1.00 92.19 88 THR A N 1
ATOM 633 C CA . THR A 1 88 ? 7.614 2.512 -8.957 1.00 92.19 88 THR A CA 1
ATOM 634 C C . THR A 1 88 ? 6.131 2.189 -9.084 1.00 92.19 88 THR A C 1
ATOM 636 O O . THR A 1 88 ? 5.550 2.380 -10.149 1.00 92.19 88 THR A O 1
ATOM 639 N N . TRP A 1 89 ? 5.515 1.708 -8.004 1.00 90.75 89 TRP A N 1
ATOM 640 C CA . TRP A 1 89 ? 4.090 1.382 -7.961 1.00 90.75 89 TRP A CA 1
ATOM 641 C C . TRP A 1 89 ? 3.452 1.775 -6.628 1.00 90.75 89 TRP A C 1
ATOM 643 O O . TRP A 1 89 ? 4.127 1.920 -5.604 1.00 90.75 89 TRP A O 1
ATOM 653 N N . ALA A 1 90 ? 2.131 1.953 -6.638 1.00 89.69 90 ALA A N 1
ATOM 654 C CA . ALA A 1 90 ? 1.358 2.148 -5.419 1.00 89.69 90 ALA A CA 1
ATOM 655 C C . ALA A 1 90 ? 1.342 0.843 -4.611 1.00 89.69 90 ALA A C 1
ATOM 657 O O . ALA A 1 90 ? 0.968 -0.208 -5.129 1.00 89.69 90 ALA A O 1
ATOM 658 N N . TYR A 1 91 ? 1.761 0.911 -3.347 1.00 87.06 91 TYR A N 1
ATOM 659 C CA . TYR A 1 91 ? 1.853 -0.258 -2.476 1.00 87.06 91 TYR A CA 1
ATOM 660 C C . TYR A 1 91 ? 0.711 -0.334 -1.467 1.00 87.06 91 TYR A C 1
ATOM 662 O O . TYR A 1 91 ? 0.124 -1.394 -1.285 1.00 87.06 91 TYR A O 1
ATOM 670 N N . TRP A 1 92 ? 0.399 0.767 -0.787 1.00 87.00 92 TRP A N 1
ATOM 671 C CA . TRP A 1 92 ? -0.669 0.789 0.209 1.00 87.00 92 TRP A CA 1
ATOM 672 C C . TRP A 1 92 ? -1.172 2.210 0.438 1.00 87.00 92 TRP A C 1
ATOM 674 O O . TRP A 1 92 ? -0.507 3.191 0.112 1.00 87.00 92 TRP A O 1
ATOM 684 N N . THR A 1 93 ? -2.342 2.350 1.046 1.00 88.56 93 THR A N 1
ATOM 685 C CA . THR A 1 93 ? -2.737 3.616 1.656 1.00 88.56 93 THR A CA 1
ATOM 686 C C . THR A 1 93 ? -3.458 3.349 2.957 1.00 88.56 93 THR A C 1
ATOM 688 O O . THR A 1 93 ? -4.439 2.601 2.993 1.00 88.56 93 THR A O 1
ATOM 691 N N . ASN A 1 94 ? -2.970 3.967 4.025 1.00 86.44 94 ASN A N 1
ATOM 692 C CA . ASN A 1 94 ? -3.638 3.879 5.310 1.00 86.44 94 ASN A CA 1
ATOM 693 C C . ASN A 1 94 ? -4.996 4.588 5.253 1.00 86.44 94 ASN A C 1
ATOM 695 O O . ASN A 1 94 ? -5.131 5.588 4.544 1.00 86.44 94 ASN A O 1
ATOM 699 N N . PRO A 1 95 ? -6.002 4.069 5.979 1.00 80.50 95 PRO A N 1
ATOM 700 C CA . PRO A 1 95 ? -7.216 4.834 6.224 1.00 80.50 95 PRO A CA 1
ATOM 701 C C . PRO A 1 95 ? -6.857 6.145 6.941 1.00 80.50 95 PRO A C 1
ATOM 703 O O . PRO A 1 95 ? -5.872 6.185 7.686 1.00 80.50 95 PRO A O 1
ATOM 706 N N . ALA A 1 96 ? -7.619 7.198 6.640 1.00 74.62 96 ALA A N 1
ATOM 707 C CA . ALA A 1 96 ? -7.518 8.493 7.308 1.00 74.62 96 ALA A CA 1
ATOM 708 C C . ALA A 1 96 ? -8.083 8.426 8.730 1.00 74.62 96 ALA A C 1
ATOM 710 O O . ALA A 1 96 ? -9.013 7.613 8.944 1.00 74.62 96 ALA A O 1
#

pLDDT: mean 77.88, std 16.94, range [40.03, 93.81]

Organism: NCBI:txid1452751

Secondary structure (DSSP, 8-state):
-----------SSSSS---------S---TTT--S-EEEEEETTEEEEEETTT--EEE---B-TTT-PBEEEEEETTEEEEEETTS-EEEEEE---

Sequence (96 aa):
MGNGDRQRASVRTSQERQAQARPRPDVACRACASANVTVQFGKYGYYLKCGDCGGNTPAKPVCAACGQPGKVSKRGLEFTATCAGGHTWAYWTNPA

Foldseek 3Di:
DDDDDDDDDDDDPDPVPPPDPPVFPCDADPPPRHPQWAWDADPVGIWTAHPPPRDIGRQFDADPVPRATWDWDDDPQWIWTAGPVGDIDTHGGGDD

Radius of gyration: 21.25 Å; chains: 1; bounding box: 82×26×31 Å